Protein AF-A0A9E5UNZ0-F1 (afdb_monomer_lite)

pLDDT: mean 83.34, std 11.0, range [47.06, 94.44]

Secondary structure (DSSP, 8-state):
---EEEEEEEEEEEPTTS-EEEEEEEEEEE-SSHHHHHHHHHHHHHHHSTT--EEEEEEEE---------TT-S----------B--TTS---B-

Foldseek 3Di:
DWWKKWWWKWDWDQPPVRDTDIDTDIDIDTADDPVRRVVVCLVVVCVVDVPSDMDGPDIGTDPDPDFDDDPVDPDGDDDDDDDWDQDPPDRDTDD

Radius of gyration: 19.46 Å; chains: 1; bounding box: 45×31×56 Å

Sequence (95 aa):
MTTWFVCKVKYLRIDEQGNAKQVVEPYLVDAVSFSDAEARIYKEMAQIIPGGEFTVADISRSPYEDIFYFDDTNRLYKCKITYSDLDPRTDKEKR

Structure (mmCIF, N/CA/C/O backbone):
data_AF-A0A9E5UNZ0-F1
#
_entry.id   AF-A0A9E5UNZ0-F1
#
loop_
_atom_site.group_PDB
_atom_site.id
_atom_site.type_symbol
_atom_site.label_atom_id
_atom_site.label_alt_id
_atom_site.label_comp_id
_atom_site.label_asym_id
_atom_site.label_entity_id
_atom_site.label_seq_id
_atom_site.pdbx_PDB_ins_code
_atom_site.Cartn_x
_atom_site.Cartn_y
_atom_site.Cartn_z
_atom_site.occupancy
_atom_site.B_iso_or_equiv
_atom_site.auth_seq_id
_atom_site.auth_comp_id
_atom_site.auth_asym_id
_atom_site.auth_atom_id
_atom_site.pdbx_PDB_model_num
ATOM 1 N N . MET A 1 1 ? 14.838 6.591 -9.534 1.00 63.12 1 MET A N 1
ATOM 2 C CA . MET A 1 1 ? 14.464 5.170 -9.654 1.00 63.12 1 MET A CA 1
ATOM 3 C C . MET A 1 1 ? 13.407 4.927 -8.600 1.00 63.12 1 MET A C 1
ATOM 5 O O . MET A 1 1 ? 13.732 4.893 -7.421 1.00 63.12 1 MET A O 1
ATOM 9 N N . THR A 1 2 ? 12.150 4.931 -9.020 1.00 76.31 2 THR A N 1
ATOM 10 C CA . THR A 1 2 ? 10.991 4.776 -8.137 1.00 76.31 2 THR A CA 1
ATOM 11 C C . THR A 1 2 ? 10.860 3.294 -7.819 1.00 76.31 2 THR A C 1
ATOM 13 O O . THR A 1 2 ? 10.908 2.475 -8.734 1.00 76.31 2 THR A O 1
ATOM 16 N N . THR A 1 3 ? 10.788 2.925 -6.542 1.00 88.06 3 THR A N 1
ATOM 17 C CA . THR A 1 3 ? 10.611 1.520 -6.157 1.00 88.06 3 THR A CA 1
ATOM 18 C C . THR A 1 3 ? 9.248 1.375 -5.519 1.00 88.06 3 THR A C 1
ATOM 20 O O . THR A 1 3 ? 8.971 1.943 -4.467 1.00 88.06 3 THR A O 1
ATOM 23 N N . TRP A 1 4 ? 8.405 0.572 -6.150 1.00 91.19 4 TRP A N 1
ATOM 24 C CA . TRP A 1 4 ? 7.046 0.369 -5.690 1.00 91.19 4 TRP A CA 1
ATOM 25 C C . TRP A 1 4 ? 6.965 -0.807 -4.719 1.00 91.19 4 TRP A C 1
ATOM 27 O O . TRP A 1 4 ? 7.470 -1.900 -4.987 1.00 91.19 4 TRP A O 1
ATOM 37 N N . PHE A 1 5 ? 6.283 -0.601 -3.601 1.00 93.56 5 PHE A N 1
ATOM 38 C CA . PHE A 1 5 ? 5.987 -1.615 -2.598 1.00 93.56 5 PHE A CA 1
ATOM 39 C C . PHE A 1 5 ? 4.477 -1.792 -2.482 1.00 93.56 5 PHE A C 1
ATOM 41 O O . PHE A 1 5 ? 3.726 -0.822 -2.445 1.00 93.56 5 PHE A O 1
ATOM 48 N N . VAL A 1 6 ? 4.027 -3.042 -2.432 1.00 93.50 6 VAL A N 1
ATOM 49 C CA . VAL A 1 6 ? 2.645 -3.388 -2.107 1.00 93.50 6 VAL A CA 1
ATOM 50 C C . VAL A 1 6 ? 2.571 -3.631 -0.604 1.00 93.50 6 VAL A C 1
ATOM 52 O O . VAL A 1 6 ? 3.114 -4.620 -0.109 1.00 93.50 6 VAL A O 1
ATOM 55 N N . CYS A 1 7 ? 1.886 -2.742 0.107 1.00 94.44 7 CYS A N 1
ATOM 56 C CA . CYS A 1 7 ? 1.613 -2.838 1.535 1.00 94.44 7 CYS A CA 1
ATOM 57 C C . CYS A 1 7 ? 0.168 -3.307 1.734 1.00 94.44 7 CYS A C 1
ATOM 59 O O . CYS A 1 7 ? -0.770 -2.614 1.344 1.00 94.44 7 CYS A O 1
ATOM 61 N N . LYS A 1 8 ? -0.044 -4.478 2.337 1.00 94.25 8 LYS A N 1
ATOM 62 C CA . LYS A 1 8 ? -1.389 -4.939 2.706 1.00 94.25 8 LYS A CA 1
ATOM 63 C C . LYS A 1 8 ? -1.728 -4.404 4.081 1.00 94.25 8 LYS A C 1
ATOM 65 O O . LYS A 1 8 ? -1.074 -4.764 5.058 1.00 94.25 8 LYS A O 1
ATOM 70 N N . VAL A 1 9 ? -2.762 -3.583 4.164 1.00 93.38 9 VAL A N 1
ATOM 71 C CA . VAL A 1 9 ? -3.208 -2.993 5.423 1.00 93.38 9 VAL A CA 1
ATOM 72 C C . VAL A 1 9 ? -4.533 -3.614 5.818 1.00 93.38 9 VAL A C 1
ATOM 74 O O . VAL A 1 9 ? -5.462 -3.727 5.019 1.00 93.38 9 VAL A O 1
ATOM 77 N N . LYS A 1 10 ? -4.598 -4.046 7.069 1.00 92.19 10 LYS A N 1
ATOM 78 C CA . LYS A 1 10 ? -5.764 -4.646 7.687 1.00 92.19 10 LYS A CA 1
ATOM 79 C C . LYS A 1 10 ? -6.372 -3.639 8.647 1.00 92.19 10 LYS A C 1
ATOM 81 O O . LYS A 1 10 ? -5.697 -3.187 9.568 1.00 92.19 10 LYS A O 1
ATOM 86 N N . TYR A 1 11 ? -7.635 -3.308 8.441 1.00 90.44 11 TYR A N 1
ATOM 87 C CA . TYR A 1 11 ? -8.339 -2.357 9.287 1.00 90.44 11 TYR A CA 1
ATOM 88 C C . TYR A 1 11 ? -9.839 -2.633 9.300 1.00 90.44 11 TYR A C 1
ATOM 90 O O . TYR A 1 11 ? -10.349 -3.479 8.559 1.00 90.44 11 TYR A O 1
ATOM 98 N N . LEU A 1 12 ? -10.541 -1.951 10.195 1.00 87.62 12 LEU A N 1
ATOM 99 C CA . LEU A 1 12 ? -11.974 -2.093 10.371 1.00 87.62 12 LEU A CA 1
ATOM 100 C C . LEU A 1 12 ? -12.675 -0.951 9.631 1.00 87.62 12 LEU A C 1
ATOM 102 O O . LEU A 1 12 ? -12.546 0.216 9.989 1.00 87.62 12 LEU A O 1
ATOM 106 N N . ARG A 1 13 ? -13.380 -1.296 8.554 1.00 84.44 13 ARG A N 1
ATOM 107 C CA . ARG A 1 13 ? -14.145 -0.363 7.730 1.00 84.44 13 ARG A CA 1
ATOM 108 C C . ARG A 1 13 ? -15.605 -0.411 8.155 1.00 84.44 13 ARG A C 1
ATOM 110 O O . ARG A 1 13 ? -16.176 -1.490 8.309 1.00 84.44 13 ARG A O 1
ATOM 117 N N . ILE A 1 14 ? -16.196 0.760 8.355 1.00 81.38 14 ILE A N 1
ATOM 118 C CA . ILE A 1 14 ? -17.623 0.896 8.641 1.00 81.38 14 ILE A CA 1
ATOM 119 C C . ILE A 1 14 ? -18.337 1.047 7.295 1.00 81.38 14 ILE A C 1
ATOM 121 O O . ILE A 1 14 ? -18.056 1.982 6.546 1.00 81.38 14 ILE A O 1
ATOM 125 N N . ASP A 1 15 ? -19.212 0.100 6.966 1.00 76.69 15 ASP A N 1
ATOM 126 C CA . ASP A 1 15 ? -20.063 0.187 5.774 1.00 76.69 15 ASP A CA 1
ATOM 127 C C . ASP A 1 15 ? -21.130 1.286 5.945 1.00 76.69 15 ASP A C 1
ATOM 129 O O . ASP A 1 15 ? -21.455 1.683 7.063 1.00 76.69 15 ASP A O 1
ATOM 133 N N . GLU A 1 16 ? -21.766 1.718 4.851 1.00 74.31 16 GLU A N 1
ATOM 134 C CA . GLU A 1 16 ? -22.852 2.725 4.853 1.00 74.31 16 GLU A CA 1
ATOM 135 C C . GLU A 1 16 ? -24.051 2.350 5.751 1.00 74.31 16 GLU A C 1
ATOM 137 O O . GLU A 1 16 ? -24.861 3.198 6.112 1.00 74.31 16 GLU A O 1
ATOM 142 N N . GLN A 1 1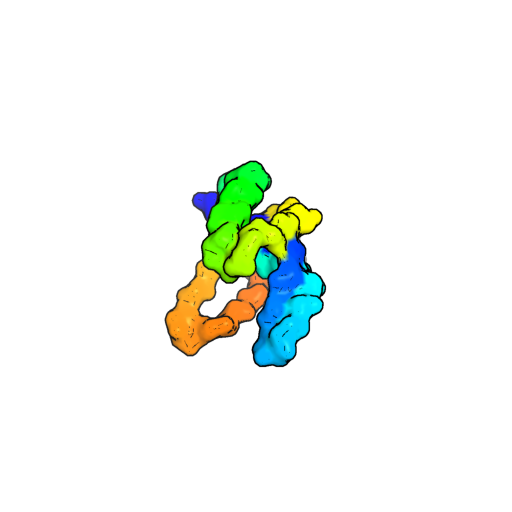7 ? -24.153 1.078 6.150 1.00 78.19 17 GLN A N 1
ATOM 143 C CA . GLN A 1 17 ? -25.170 0.555 7.070 1.00 78.19 17 GLN A CA 1
ATOM 144 C C . GLN A 1 17 ? -24.720 0.539 8.546 1.00 78.19 17 GLN A C 1
ATOM 146 O O . GLN A 1 17 ? -25.410 -0.033 9.386 1.00 78.19 17 GLN A O 1
ATOM 151 N N . GLY A 1 18 ? -23.554 1.104 8.874 1.00 75.62 18 GLY A N 1
ATOM 152 C CA . GLY A 1 18 ? -23.013 1.155 10.239 1.00 75.62 18 GLY A CA 1
ATOM 153 C C . GLY A 1 18 ? -22.373 -0.149 10.729 1.00 75.62 18 GLY A C 1
ATOM 154 O O . GLY A 1 18 ? -21.984 -0.244 11.891 1.00 75.62 18 GLY A O 1
ATOM 155 N N . ASN A 1 19 ? -22.241 -1.159 9.863 1.00 82.12 19 ASN A N 1
ATOM 156 C CA . ASN A 1 19 ? -21.610 -2.428 10.215 1.00 82.12 19 ASN A CA 1
ATOM 157 C C . ASN A 1 19 ? -20.087 -2.335 10.090 1.00 82.12 19 ASN A C 1
ATOM 159 O O . ASN A 1 19 ? -19.558 -2.016 9.026 1.00 82.12 19 ASN A O 1
ATOM 163 N N . ALA A 1 20 ? -19.393 -2.674 11.173 1.00 81.88 20 ALA A N 1
ATOM 164 C CA . ALA A 1 20 ? -17.948 -2.818 11.221 1.00 81.88 20 ALA A CA 1
ATOM 165 C C . ALA A 1 20 ? -17.504 -4.129 10.557 1.00 81.88 20 ALA A C 1
ATOM 167 O O . ALA A 1 20 ? -17.815 -5.217 11.048 1.00 81.88 20 ALA A O 1
ATOM 168 N N . LYS A 1 21 ? -16.743 -4.045 9.464 1.00 87.19 21 LYS A N 1
ATOM 169 C CA . LYS A 1 21 ? -16.128 -5.204 8.809 1.00 87.19 21 LYS A CA 1
ATOM 170 C C . LYS A 1 21 ? -14.621 -5.062 8.755 1.00 87.19 21 LYS A C 1
ATOM 172 O O . LYS A 1 21 ? -14.079 -4.024 8.393 1.00 87.19 21 LYS A O 1
ATOM 177 N N . GLN A 1 22 ? -13.940 -6.150 9.079 1.00 87.06 22 GLN A N 1
ATOM 178 C CA . GLN A 1 22 ? -12.496 -6.225 8.952 1.00 87.06 22 GLN A CA 1
ATOM 179 C C . GLN A 1 22 ? -12.132 -6.474 7.486 1.00 87.06 22 GLN A C 1
ATOM 181 O O . GLN A 1 22 ? -12.455 -7.528 6.935 1.00 87.06 22 GLN A O 1
ATOM 186 N N . VAL A 1 23 ? -11.450 -5.516 6.869 1.00 89.94 23 VAL A N 1
ATOM 187 C CA . VAL A 1 23 ? -11.001 -5.578 5.477 1.00 89.94 23 VAL A CA 1
ATOM 188 C C . VAL A 1 23 ? -9.480 -5.636 5.417 1.00 89.94 23 VAL A C 1
ATOM 190 O O . VAL A 1 23 ? -8.785 -5.175 6.324 1.00 89.94 23 VAL A O 1
ATOM 193 N N . VAL A 1 24 ? -8.961 -6.256 4.359 1.00 92.00 24 VAL A N 1
ATOM 194 C CA . VAL A 1 24 ? -7.532 -6.250 4.036 1.00 92.00 24 VAL A CA 1
ATOM 195 C C . VAL A 1 24 ? -7.398 -5.659 2.648 1.00 92.00 24 VAL A C 1
ATOM 197 O O . VAL A 1 24 ? -7.816 -6.282 1.673 1.00 92.00 24 VAL A O 1
ATOM 200 N N . GLU A 1 25 ? -6.824 -4.467 2.564 1.00 90.75 25 GLU A N 1
ATOM 201 C CA . GLU A 1 25 ? -6.682 -3.738 1.310 1.00 90.75 25 GLU A CA 1
ATOM 202 C C . GLU A 1 25 ? -5.198 -3.585 0.944 1.00 90.75 25 GLU A C 1
ATOM 204 O O . GLU A 1 25 ? -4.375 -3.237 1.797 1.00 90.75 25 GLU A O 1
ATOM 209 N N . PRO A 1 26 ? -4.818 -3.907 -0.305 1.00 92.62 26 PRO A N 1
ATOM 210 C CA . PRO A 1 26 ? -3.473 -3.670 -0.798 1.00 92.62 26 PRO A CA 1
ATOM 211 C C . PRO A 1 26 ? -3.321 -2.216 -1.256 1.00 92.62 26 PRO A C 1
ATOM 213 O O . PRO A 1 26 ? -4.079 -1.739 -2.097 1.00 92.62 26 PRO A O 1
ATOM 216 N N . TYR A 1 27 ? -2.283 -1.551 -0.766 1.00 91.00 27 TYR A N 1
ATOM 217 C CA . TYR A 1 27 ? -1.894 -0.204 -1.166 1.00 91.00 27 TYR A CA 1
ATOM 218 C C . TYR A 1 27 ? -0.539 -0.236 -1.848 1.00 91.00 27 TYR A C 1
ATOM 220 O O . TYR A 1 27 ? 0.350 -0.994 -1.456 1.00 91.00 27 TYR A O 1
ATOM 228 N N . LEU A 1 28 ? -0.384 0.587 -2.877 1.00 91.00 28 LEU A N 1
ATOM 229 C CA . LEU A 1 28 ? 0.868 0.725 -3.598 1.00 91.00 28 LEU A CA 1
ATOM 230 C C . LEU A 1 28 ? 1.568 2.000 -3.136 1.00 91.00 28 LEU A C 1
ATOM 232 O O . LEU A 1 28 ? 1.005 3.086 -3.231 1.00 91.00 28 LEU A O 1
ATOM 236 N N . VAL A 1 29 ? 2.782 1.852 -2.622 1.00 91.62 29 VAL A N 1
ATOM 237 C CA . VAL A 1 29 ? 3.557 2.933 -2.013 1.00 91.62 29 VAL A CA 1
ATOM 238 C C . VAL A 1 29 ? 4.894 3.030 -2.728 1.00 91.62 29 VAL A C 1
ATOM 240 O O . VAL A 1 29 ? 5.609 2.035 -2.851 1.00 91.62 29 VAL A O 1
ATOM 243 N N . ASP A 1 30 ? 5.236 4.224 -3.206 1.00 91.75 30 ASP A N 1
ATOM 244 C CA . ASP A 1 30 ? 6.612 4.524 -3.596 1.00 91.75 30 ASP A CA 1
ATOM 245 C C . ASP A 1 30 ? 7.444 4.714 -2.328 1.00 91.75 30 ASP A C 1
ATOM 247 O O . ASP A 1 30 ? 7.055 5.480 -1.442 1.00 91.75 30 ASP A O 1
ATOM 251 N N . ALA A 1 31 ? 8.566 4.011 -2.225 1.00 90.75 31 ALA A N 1
ATOM 252 C CA . ALA A 1 31 ? 9.481 4.105 -1.099 1.00 90.75 31 ALA A CA 1
ATOM 253 C C . ALA A 1 31 ? 10.888 3.653 -1.496 1.00 90.75 31 ALA A C 1
ATOM 255 O O . ALA A 1 31 ? 11.086 2.941 -2.478 1.00 90.75 31 ALA A O 1
ATOM 256 N N . VAL A 1 32 ? 11.890 4.018 -0.697 1.00 90.50 32 VAL A N 1
ATOM 257 C CA . VAL A 1 32 ? 13.281 3.589 -0.946 1.00 90.50 32 VAL A CA 1
ATOM 258 C C . VAL A 1 32 ? 13.635 2.255 -0.279 1.00 90.50 32 VAL A C 1
ATOM 260 O O . VAL A 1 32 ? 14.543 1.554 -0.727 1.00 90.50 32 VAL A O 1
ATOM 263 N N . SER A 1 33 ? 12.930 1.881 0.789 1.00 91.44 33 SER A N 1
ATOM 264 C CA . SER A 1 33 ? 13.193 0.680 1.590 1.00 91.44 33 SER A CA 1
ATOM 265 C C . SER A 1 33 ? 11.914 0.166 2.255 1.00 91.44 33 SER A C 1
ATOM 267 O O . SER A 1 33 ? 10.907 0.867 2.286 1.00 91.44 33 SER A O 1
ATOM 269 N N . PHE A 1 34 ? 11.957 -1.044 2.824 1.00 91.31 34 PHE A N 1
ATOM 270 C CA . PHE A 1 34 ? 10.822 -1.606 3.567 1.00 91.31 34 PHE A CA 1
ATOM 271 C C . PHE A 1 34 ? 10.414 -0.734 4.763 1.00 91.31 34 PHE A C 1
ATOM 273 O O . PHE A 1 34 ? 9.228 -0.513 4.973 1.00 91.31 34 PHE A O 1
ATOM 280 N N . SER A 1 35 ? 11.385 -0.191 5.503 1.00 93.44 35 SER A N 1
ATOM 281 C CA . SER A 1 35 ? 11.117 0.702 6.636 1.00 93.44 35 SER A CA 1
ATOM 282 C C . SER A 1 35 ? 10.525 2.044 6.194 1.00 93.44 35 SER A C 1
ATOM 284 O O . SER A 1 35 ? 9.637 2.570 6.855 1.00 93.44 35 SER A O 1
ATOM 286 N N . ASP A 1 36 ? 10.983 2.592 5.062 1.00 93.00 36 ASP A N 1
ATOM 287 C CA . ASP A 1 36 ? 10.400 3.814 4.488 1.00 93.00 36 ASP A CA 1
ATOM 288 C C . ASP A 1 36 ? 8.968 3.558 3.987 1.00 93.00 36 ASP A C 1
ATOM 290 O O . ASP A 1 36 ? 8.072 4.361 4.237 1.00 93.00 36 ASP A O 1
ATOM 294 N N . ALA A 1 37 ? 8.725 2.401 3.358 1.00 92.94 37 ALA A N 1
ATOM 295 C CA . ALA A 1 37 ? 7.395 1.984 2.919 1.00 92.94 37 ALA A CA 1
ATOM 296 C C . ALA A 1 37 ? 6.429 1.831 4.102 1.00 92.94 37 ALA A C 1
ATOM 298 O O . ALA A 1 37 ? 5.294 2.301 4.024 1.00 92.94 37 ALA A O 1
ATOM 299 N N . GLU A 1 38 ? 6.888 1.219 5.198 1.00 92.12 38 GLU A N 1
ATOM 300 C CA . GLU A 1 38 ? 6.125 1.075 6.438 1.00 92.12 38 GLU A CA 1
ATOM 301 C C . GLU A 1 38 ? 5.790 2.440 7.055 1.00 92.12 38 GLU A C 1
ATOM 303 O O . GLU A 1 38 ? 4.630 2.718 7.351 1.00 92.12 38 GLU A O 1
ATOM 308 N N . ALA A 1 39 ? 6.77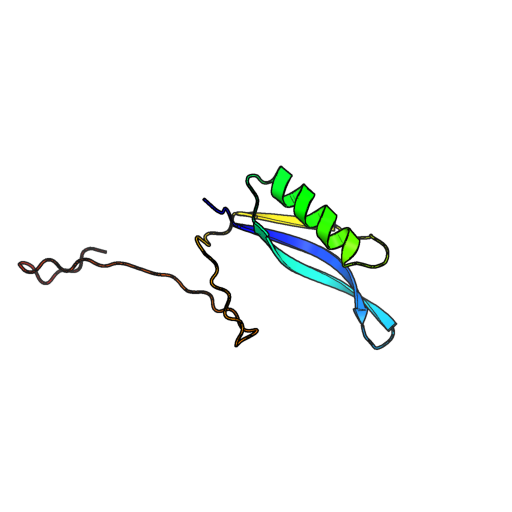3 3.331 7.191 1.00 93.06 39 ALA A N 1
ATOM 309 C CA . ALA A 1 39 ? 6.550 4.657 7.760 1.00 93.06 39 ALA A CA 1
ATOM 310 C C . ALA A 1 39 ? 5.562 5.491 6.924 1.00 93.06 39 ALA A C 1
ATOM 312 O O . ALA A 1 39 ? 4.680 6.152 7.479 1.00 93.06 39 ALA A O 1
ATOM 313 N N . ARG A 1 40 ? 5.676 5.439 5.589 1.00 92.94 40 ARG A N 1
ATOM 314 C CA . ARG A 1 40 ? 4.761 6.135 4.672 1.00 92.94 40 ARG A CA 1
ATOM 315 C C . ARG A 1 40 ? 3.348 5.581 4.757 1.00 92.94 40 ARG A C 1
ATOM 317 O O . ARG A 1 40 ? 2.423 6.363 4.959 1.00 92.94 40 ARG A O 1
ATOM 324 N N . ILE A 1 41 ? 3.172 4.259 4.653 1.00 93.25 41 ILE A N 1
ATOM 325 C CA . ILE A 1 41 ? 1.828 3.674 4.727 1.00 93.25 41 ILE A CA 1
ATOM 326 C C . ILE A 1 41 ? 1.191 3.957 6.086 1.00 93.25 41 ILE A C 1
ATOM 328 O O . ILE A 1 41 ? 0.014 4.286 6.144 1.00 93.25 41 ILE A O 1
ATOM 332 N N . TYR A 1 42 ? 1.964 3.920 7.173 1.00 90.88 42 TYR A N 1
ATOM 333 C CA . TYR A 1 42 ? 1.440 4.212 8.502 1.00 90.88 42 TYR A CA 1
ATOM 334 C C . TYR A 1 42 ? 0.939 5.657 8.614 1.00 90.88 42 TYR A C 1
ATOM 336 O O . TYR A 1 42 ? -0.141 5.907 9.148 1.00 90.88 42 TYR A O 1
ATOM 344 N N . LYS A 1 43 ? 1.695 6.615 8.070 1.00 90.94 43 LYS A N 1
ATOM 345 C CA . LYS A 1 43 ? 1.317 8.031 8.067 1.00 90.94 43 LYS A CA 1
ATOM 346 C C . LYS A 1 43 ? 0.045 8.288 7.256 1.00 90.94 43 LYS A C 1
ATOM 348 O O . LYS A 1 43 ? -0.847 8.973 7.749 1.00 90.94 43 LYS A O 1
ATOM 353 N N . GLU A 1 44 ? -0.045 7.733 6.051 1.00 90.56 44 GLU A N 1
ATOM 354 C CA . GLU A 1 44 ? -1.203 7.929 5.171 1.00 90.56 44 GLU A CA 1
ATOM 355 C C . GLU A 1 44 ? -2.453 7.235 5.730 1.00 90.56 44 GLU A C 1
ATOM 357 O O . GLU A 1 44 ? -3.522 7.837 5.822 1.00 90.56 44 GLU A O 1
ATOM 362 N N . MET A 1 45 ? -2.324 5.989 6.195 1.00 89.88 45 MET A N 1
ATOM 363 C CA . MET A 1 45 ? -3.456 5.233 6.740 1.00 89.88 45 MET A CA 1
ATOM 364 C C . MET A 1 45 ? -4.002 5.843 8.031 1.00 89.88 45 MET A C 1
ATOM 366 O O . MET A 1 45 ? -5.212 5.810 8.248 1.00 89.88 45 MET A O 1
ATOM 370 N N . ALA A 1 46 ? -3.151 6.473 8.847 1.00 87.25 46 ALA A N 1
ATOM 371 C CA . ALA A 1 46 ? -3.594 7.232 10.014 1.00 87.25 46 ALA A CA 1
ATOM 372 C C . ALA A 1 46 ? -4.471 8.445 9.648 1.00 87.25 46 ALA A C 1
ATOM 374 O O . ALA A 1 46 ? -5.298 8.858 10.458 1.00 87.25 46 ALA A O 1
ATOM 375 N N . GLN A 1 47 ? -4.313 9.015 8.448 1.00 86.00 47 GLN A N 1
ATOM 376 C CA . GLN A 1 47 ? -5.170 10.098 7.952 1.00 86.00 47 GLN A CA 1
ATOM 377 C C . GLN A 1 47 ? -6.456 9.577 7.303 1.00 86.00 47 GLN A C 1
ATOM 379 O O . GLN A 1 47 ? -7.496 10.225 7.400 1.00 86.00 47 GLN A O 1
ATOM 384 N N . ILE A 1 48 ? -6.390 8.416 6.646 1.00 84.75 48 ILE A N 1
ATOM 385 C CA . ILE A 1 48 ? -7.523 7.822 5.924 1.00 84.75 48 ILE A CA 1
ATOM 386 C C . ILE A 1 48 ? -8.516 7.156 6.883 1.00 84.75 48 ILE A C 1
ATOM 388 O O . ILE A 1 48 ? -9.722 7.222 6.647 1.00 84.75 48 ILE A O 1
ATOM 392 N N . ILE A 1 49 ? -8.034 6.500 7.943 1.00 82.81 49 ILE A N 1
ATOM 393 C CA . ILE A 1 49 ? -8.867 5.698 8.846 1.00 82.81 49 ILE A CA 1
ATOM 394 C C . ILE A 1 49 ? -9.227 6.518 10.093 1.00 82.81 49 ILE A C 1
ATOM 396 O O . ILE A 1 49 ? -8.389 6.685 10.987 1.00 82.81 49 ILE A O 1
ATOM 400 N N . PRO A 1 50 ? -10.481 6.990 10.218 1.00 70.06 50 PRO A N 1
ATOM 401 C CA . PRO A 1 50 ? -10.927 7.685 11.415 1.00 70.06 50 PRO A CA 1
ATOM 402 C C . PRO A 1 50 ? -10.965 6.703 12.593 1.00 70.06 50 PRO A C 1
ATOM 404 O O . PRO A 1 50 ? -11.738 5.749 12.595 1.00 70.06 50 PRO A O 1
ATOM 407 N N . GLY A 1 51 ? -10.098 6.926 13.583 1.00 73.62 51 GLY A N 1
ATOM 408 C CA . GLY A 1 51 ? -9.919 6.051 14.749 1.00 73.62 51 GLY A CA 1
ATOM 409 C C . GLY A 1 51 ? -8.535 5.402 14.843 1.00 73.62 51 GLY A C 1
ATOM 410 O O . GLY A 1 51 ? -8.173 4.928 15.913 1.00 73.62 51 GLY A O 1
ATOM 411 N N . GLY A 1 52 ? -7.733 5.432 13.771 1.00 69.12 52 GLY A N 1
ATOM 412 C CA . GLY A 1 52 ? -6.304 5.087 13.803 1.00 69.12 52 GLY A CA 1
ATOM 413 C C . GLY A 1 52 ? -5.956 3.617 14.072 1.00 69.12 52 GLY A C 1
ATOM 414 O O . GLY A 1 52 ? -4.775 3.277 14.089 1.00 69.12 52 GLY A O 1
ATOM 415 N N . GLU A 1 53 ? -6.939 2.734 14.254 1.00 83.44 53 GLU A N 1
ATOM 416 C CA . GLU A 1 53 ? -6.703 1.306 14.471 1.00 83.44 53 GLU A CA 1
ATOM 417 C C . GLU A 1 53 ? -6.560 0.562 13.137 1.00 83.44 53 GLU A C 1
ATOM 419 O O . GLU A 1 53 ? -7.534 0.185 12.480 1.00 83.44 53 GLU A O 1
ATOM 424 N N . PHE A 1 54 ? -5.313 0.332 12.733 1.00 89.94 54 PHE A N 1
ATOM 425 C CA . PHE A 1 54 ? -4.968 -0.516 11.598 1.00 89.94 54 PHE A CA 1
ATOM 426 C C . PHE A 1 54 ? -3.682 -1.293 11.872 1.00 89.94 54 PHE A C 1
ATOM 428 O O . PHE A 1 54 ? -2.914 -0.998 12.786 1.00 89.94 54 PHE A O 1
ATOM 435 N N . THR A 1 55 ? -3.436 -2.322 11.072 1.00 91.19 55 THR A N 1
ATOM 436 C CA . THR A 1 55 ? -2.208 -3.113 11.135 1.00 91.19 55 THR A CA 1
ATOM 437 C C . THR A 1 55 ? -1.698 -3.366 9.729 1.00 91.19 55 THR A C 1
ATOM 439 O O . THR A 1 55 ? -2.458 -3.758 8.843 1.00 91.19 55 THR A O 1
ATOM 442 N N . VAL A 1 56 ? -0.400 -3.171 9.513 1.00 92.25 56 VAL A N 1
ATOM 443 C CA . VAL A 1 56 ? 0.253 -3.569 8.264 1.00 92.25 56 VAL A CA 1
ATOM 444 C C . VAL A 1 56 ? 0.495 -5.077 8.329 1.00 92.25 56 VAL A C 1
ATOM 446 O O . VAL A 1 56 ? 1.222 -5.560 9.189 1.00 92.25 56 VAL A O 1
ATOM 449 N N . ALA A 1 57 ? -0.181 -5.835 7.469 1.00 92.62 57 ALA A N 1
ATOM 450 C CA . ALA A 1 57 ? -0.146 -7.295 7.473 1.00 92.62 57 ALA A CA 1
ATOM 451 C C . ALA A 1 57 ? 1.013 -7.864 6.645 1.00 92.62 57 ALA A C 1
ATOM 453 O O . ALA A 1 57 ? 1.504 -8.946 6.951 1.00 92.62 57 ALA A O 1
ATOM 454 N N . ASP A 1 58 ? 1.408 -7.170 5.576 1.00 93.75 58 ASP A N 1
ATOM 455 C CA . ASP A 1 58 ? 2.457 -7.617 4.660 1.00 93.75 58 ASP A CA 1
ATOM 456 C C . ASP A 1 58 ? 3.041 -6.425 3.896 1.00 93.75 58 ASP A C 1
ATOM 458 O O . ASP A 1 58 ? 2.300 -5.514 3.516 1.00 93.75 58 ASP A O 1
ATOM 462 N N . ILE A 1 59 ? 4.348 -6.454 3.633 1.00 93.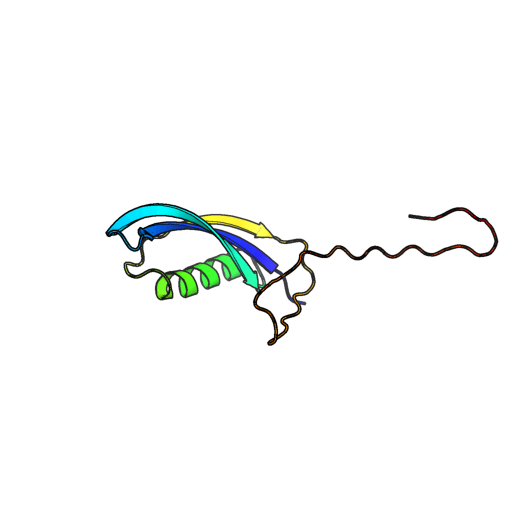69 59 ILE A N 1
ATOM 463 C CA . ILE A 1 59 ? 5.032 -5.487 2.769 1.00 93.69 59 ILE A CA 1
ATOM 464 C C . ILE A 1 59 ? 5.877 -6.272 1.773 1.00 93.69 59 ILE A C 1
ATOM 466 O O . ILE A 1 59 ? 6.842 -6.940 2.141 1.00 93.69 59 ILE A O 1
ATOM 470 N N . SER A 1 60 ? 5.533 -6.160 0.495 1.00 93.69 60 SER A N 1
ATOM 471 C CA . SER A 1 60 ? 6.188 -6.883 -0.593 1.00 93.69 60 SER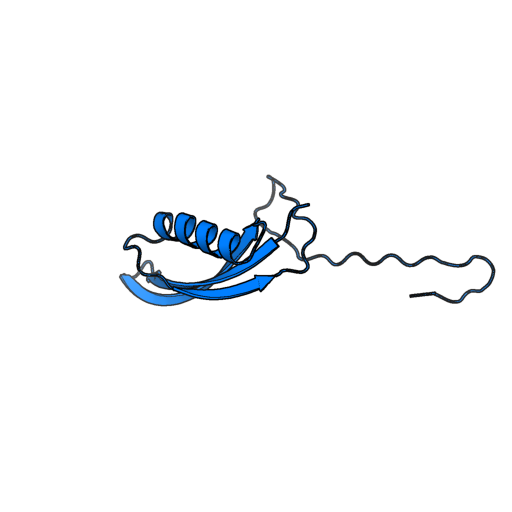 A CA 1
ATOM 472 C C . SER A 1 60 ? 6.707 -5.910 -1.648 1.00 93.69 60 SER A C 1
ATOM 474 O O . SER A 1 60 ? 6.000 -4.988 -2.052 1.00 93.69 60 SER A O 1
ATOM 476 N N . ARG A 1 61 ? 7.934 -6.112 -2.144 1.00 91.69 61 ARG A N 1
ATOM 477 C CA . ARG A 1 61 ? 8.459 -5.315 -3.266 1.00 91.69 61 ARG A CA 1
ATOM 478 C C . ARG A 1 61 ? 7.716 -5.688 -4.550 1.00 91.69 61 ARG A C 1
ATOM 480 O O . ARG A 1 61 ? 7.613 -6.866 -4.890 1.00 91.69 61 ARG A O 1
ATOM 487 N N . SER A 1 62 ? 7.204 -4.689 -5.257 1.00 89.69 62 SER A N 1
ATOM 488 C CA . SER A 1 62 ? 6.482 -4.886 -6.508 1.00 89.69 62 SER A CA 1
ATOM 489 C C . SER A 1 62 ? 7.437 -4.914 -7.705 1.00 89.69 62 SER A C 1
ATOM 491 O O . SER A 1 62 ? 8.401 -4.151 -7.715 1.00 89.69 62 SER A O 1
ATOM 493 N N . PRO A 1 63 ? 7.165 -5.721 -8.748 1.00 86.06 63 PRO A N 1
ATOM 494 C CA . PRO A 1 63 ? 7.904 -5.681 -10.011 1.00 86.06 63 PRO A CA 1
ATOM 495 C C . PRO A 1 63 ? 7.414 -4.558 -10.946 1.00 86.06 63 PRO A C 1
ATOM 497 O O . PRO A 1 63 ? 7.556 -4.670 -12.159 1.00 86.06 63 PRO A O 1
ATOM 500 N N . TYR A 1 64 ? 6.730 -3.537 -10.420 1.00 86.69 64 TYR A N 1
ATOM 501 C CA . TYR A 1 64 ? 6.317 -2.391 -11.227 1.00 86.69 64 TYR A CA 1
ATOM 502 C C . TYR A 1 64 ? 7.498 -1.437 -11.357 1.00 86.69 64 TYR A C 1
ATOM 504 O O . TYR A 1 64 ? 8.081 -1.055 -10.345 1.00 86.69 64 TYR A O 1
ATOM 512 N N . GLU A 1 65 ? 7.829 -1.060 -12.589 1.00 82.31 65 GLU A N 1
ATOM 513 C CA . GLU A 1 65 ? 8.850 -0.046 -12.866 1.00 82.31 65 GLU A CA 1
ATOM 514 C C . GLU A 1 65 ? 8.244 1.361 -12.875 1.00 82.31 65 GLU A C 1
ATOM 516 O O . GLU A 1 65 ? 8.809 2.281 -12.288 1.00 82.31 65 GLU A O 1
ATOM 521 N N . ASP A 1 66 ? 7.077 1.518 -13.507 1.00 81.69 66 ASP A N 1
ATOM 522 C CA . ASP A 1 66 ? 6.459 2.821 -13.735 1.00 81.69 66 ASP A CA 1
ATOM 523 C C . ASP A 1 66 ? 4.928 2.748 -13.678 1.00 81.69 66 ASP A C 1
ATOM 525 O O . ASP A 1 66 ? 4.327 1.699 -13.941 1.00 81.69 66 ASP A O 1
ATOM 529 N N . ILE A 1 67 ? 4.302 3.869 -13.321 1.00 84.31 67 ILE A N 1
ATOM 530 C CA . ILE A 1 67 ? 2.847 4.020 -13.249 1.00 84.31 67 ILE A CA 1
ATOM 531 C C . ILE A 1 67 ? 2.464 5.285 -13.997 1.00 84.31 67 ILE A C 1
ATOM 533 O O . ILE A 1 67 ? 2.829 6.392 -13.609 1.00 84.31 67 ILE A O 1
ATOM 537 N N . PHE A 1 68 ? 1.664 5.107 -15.040 1.00 82.75 68 PHE A N 1
ATOM 538 C CA . PHE A 1 68 ? 1.163 6.205 -15.851 1.00 82.75 68 PHE A CA 1
ATOM 539 C C . PHE A 1 68 ? -0.256 6.549 -15.415 1.00 82.75 68 PHE A C 1
ATOM 541 O O . PHE A 1 68 ? -1.176 5.741 -15.567 1.00 82.75 68 PHE A O 1
ATOM 548 N N . TYR A 1 69 ? -0.418 7.748 -14.865 1.00 81.00 69 TYR A N 1
ATOM 549 C CA . TYR A 1 69 ? -1.722 8.310 -14.546 1.00 81.00 69 TYR A CA 1
ATOM 550 C C . TYR A 1 69 ? -2.246 9.079 -15.757 1.00 81.00 69 TYR A C 1
ATOM 552 O O . TYR A 1 69 ? -1.515 9.858 -16.367 1.00 81.00 69 TYR A O 1
ATOM 560 N N . PHE A 1 70 ? -3.509 8.846 -16.099 1.00 82.19 70 PHE A N 1
ATOM 561 C CA . PHE A 1 70 ? -4.221 9.584 -17.135 1.00 82.19 70 PHE A CA 1
ATOM 562 C C . PHE A 1 70 ? -5.435 10.242 -16.483 1.00 82.19 70 PHE A C 1
ATOM 564 O O . PHE A 1 70 ? -6.275 9.538 -15.926 1.00 82.19 70 PHE A O 1
ATOM 571 N N . ASP A 1 71 ? -5.530 11.571 -16.555 1.00 83.31 71 ASP A N 1
ATOM 572 C CA . ASP A 1 71 ? -6.599 12.341 -15.897 1.00 83.31 71 ASP A CA 1
ATOM 573 C C . ASP A 1 71 ? -8.008 11.973 -16.401 1.00 83.31 71 ASP A C 1
ATOM 575 O O . ASP A 1 71 ? -8.994 12.115 -15.680 1.00 83.31 71 ASP A O 1
ATOM 579 N N . ASP A 1 72 ? -8.107 11.425 -17.614 1.00 85.25 72 ASP A N 1
ATOM 580 C CA . ASP A 1 72 ? -9.380 11.085 -18.257 1.00 85.25 72 ASP A CA 1
ATOM 581 C C . ASP A 1 72 ? -10.014 9.777 -17.740 1.00 85.25 72 ASP A C 1
ATOM 583 O O . ASP A 1 72 ? -11.151 9.447 -18.091 1.00 85.25 72 ASP A O 1
ATOM 587 N N . THR A 1 73 ? -9.301 8.979 -16.933 1.00 80.62 73 THR A N 1
ATOM 588 C CA . THR A 1 73 ? -9.769 7.653 -16.499 1.00 80.62 73 THR A CA 1
ATOM 589 C C . THR A 1 73 ? -9.264 7.265 -15.112 1.00 80.62 73 THR A C 1
ATOM 591 O O . THR A 1 73 ? -8.070 7.183 -14.860 1.00 80.62 73 THR A O 1
ATOM 594 N N . ASN A 1 74 ? -10.185 6.845 -14.239 1.00 81.25 74 ASN A N 1
ATOM 595 C CA . ASN A 1 74 ? -9.851 6.299 -12.918 1.00 81.25 74 ASN A CA 1
ATOM 596 C C . ASN A 1 74 ? -9.550 4.782 -12.935 1.00 81.25 74 ASN A C 1
ATOM 598 O O . ASN A 1 74 ? -9.651 4.097 -11.917 1.00 81.25 74 ASN A O 1
ATOM 602 N N . ARG A 1 75 ? -9.269 4.210 -14.113 1.00 80.88 75 ARG A N 1
ATOM 603 C CA . ARG A 1 75 ? -8.935 2.790 -14.293 1.00 80.88 75 ARG A CA 1
ATOM 604 C C . ARG A 1 75 ? -7.456 2.629 -14.602 1.00 80.88 75 ARG A C 1
ATOM 606 O O . ARG A 1 75 ? -6.968 3.171 -15.590 1.00 80.88 75 ARG A O 1
ATOM 613 N N . LEU A 1 76 ? -6.788 1.810 -13.797 1.00 80.69 76 LEU A N 1
ATOM 614 C CA . LEU A 1 76 ? -5.406 1.391 -14.004 1.00 80.69 76 LEU A CA 1
ATOM 615 C C . LEU A 1 76 ? -5.380 -0.035 -14.564 1.00 80.69 76 LEU A C 1
ATOM 617 O O . LEU A 1 76 ? -6.145 -0.897 -14.126 1.00 80.69 76 LEU A O 1
ATOM 621 N N . TYR A 1 77 ? -4.476 -0.293 -15.508 1.00 83.69 77 TYR A N 1
ATOM 622 C CA . TYR A 1 77 ? -4.261 -1.616 -16.092 1.00 83.69 77 TYR A CA 1
ATOM 623 C C . TYR A 1 77 ? -2.835 -2.087 -15.821 1.00 83.69 77 TYR A C 1
ATOM 625 O O . TYR A 1 77 ? -1.880 -1.320 -15.921 1.00 83.69 77 TYR A O 1
ATOM 633 N N . LYS A 1 78 ? -2.686 -3.373 -15.496 1.00 85.12 78 LYS A N 1
ATOM 634 C CA . LYS A 1 78 ? -1.376 -4.003 -15.324 1.00 85.12 78 LYS A CA 1
ATOM 635 C C . LYS A 1 78 ? -0.844 -4.464 -16.679 1.00 85.12 78 LYS A C 1
ATOM 637 O O . LYS A 1 78 ? -1.422 -5.361 -17.287 1.00 85.12 78 LYS A O 1
ATOM 642 N N . CYS A 1 79 ? 0.287 -3.907 -17.099 1.00 83.94 79 CYS A N 1
ATOM 643 C CA . CYS A 1 79 ? 0.958 -4.257 -18.350 1.00 83.94 79 CYS A CA 1
ATOM 644 C C . CYS A 1 79 ? 2.324 -4.900 -18.075 1.00 83.94 79 CYS A C 1
ATOM 646 O O . CYS A 1 79 ? 3.017 -4.523 -17.133 1.00 83.94 79 CYS A O 1
ATOM 648 N N . LYS A 1 80 ? 2.719 -5.869 -18.908 1.00 85.62 80 LYS A N 1
ATOM 649 C CA . LYS A 1 80 ? 4.076 -6.432 -18.934 1.00 85.62 80 LYS A CA 1
ATOM 650 C C . LYS A 1 80 ? 4.642 -6.229 -20.334 1.00 85.62 80 LYS A C 1
ATOM 652 O O . LYS A 1 80 ? 4.098 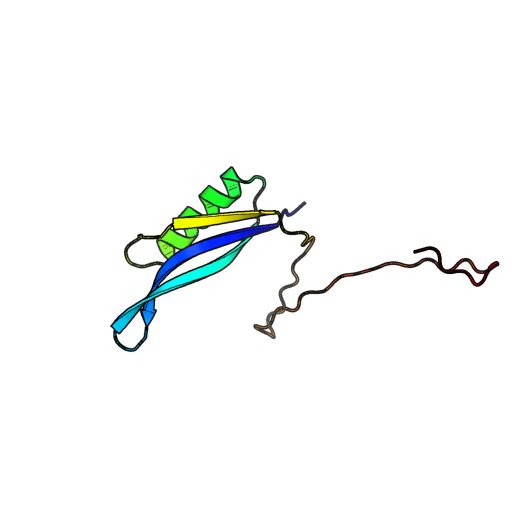-6.772 -21.289 1.00 85.62 80 LYS A O 1
ATOM 657 N N . ILE A 1 81 ? 5.719 -5.459 -20.444 1.00 83.06 81 ILE A N 1
ATOM 658 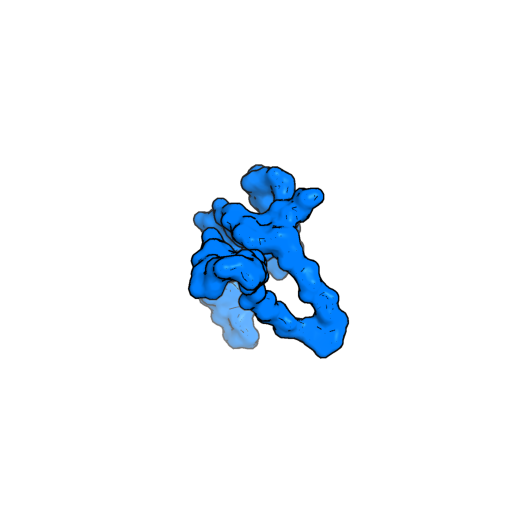C CA . ILE A 1 81 ? 6.419 -5.235 -21.712 1.00 83.06 81 ILE A CA 1
ATOM 659 C C . ILE A 1 81 ? 7.434 -6.366 -21.896 1.00 83.06 81 ILE A C 1
ATOM 661 O O . ILE A 1 81 ? 8.086 -6.792 -20.944 1.00 83.06 81 ILE A O 1
ATOM 665 N N . THR A 1 82 ? 7.529 -6.916 -23.101 1.00 82.44 82 THR A N 1
ATOM 666 C CA . THR A 1 82 ? 8.530 -7.926 -23.469 1.00 82.44 82 THR A CA 1
ATOM 667 C C . THR A 1 82 ? 9.112 -7.515 -24.810 1.00 82.44 82 THR A C 1
ATOM 669 O O . THR A 1 82 ? 8.360 -7.264 -25.747 1.00 82.44 82 THR A O 1
ATOM 672 N N . TYR A 1 83 ? 10.435 -7.397 -24.877 1.00 81.56 83 TYR A N 1
ATOM 673 C CA . TYR A 1 83 ? 11.150 -7.132 -26.119 1.00 81.56 83 TYR A CA 1
ATOM 674 C C . TYR A 1 83 ? 11.616 -8.461 -26.702 1.00 81.56 83 TYR A C 1
ATOM 676 O O . TYR A 1 83 ? 12.023 -9.357 -25.964 1.00 81.56 83 TYR A O 1
ATOM 684 N N . SER A 1 84 ? 11.548 -8.594 -28.019 1.00 81.44 84 SER A N 1
ATOM 685 C CA . SER A 1 84 ? 12.086 -9.747 -28.734 1.00 81.44 84 SER A CA 1
ATOM 686 C C . SER A 1 84 ? 12.780 -9.223 -29.979 1.00 81.44 84 SER A C 1
ATOM 688 O O . SER A 1 84 ? 12.170 -8.496 -30.762 1.00 81.44 84 SER A O 1
ATOM 690 N N . ASP A 1 85 ? 14.066 -9.533 -30.111 1.00 79.69 85 ASP A N 1
ATOM 691 C CA . ASP A 1 85 ? 14.868 -9.158 -31.272 1.00 79.69 85 ASP A CA 1
ATOM 692 C C . ASP A 1 85 ? 14.805 -10.295 -32.297 1.00 79.69 85 ASP A C 1
ATOM 694 O O . ASP A 1 85 ? 14.955 -11.471 -31.947 1.00 79.69 85 ASP A O 1
ATOM 698 N N . LEU A 1 86 ? 14.519 -9.952 -33.553 1.00 62.09 86 LEU A N 1
ATOM 699 C CA . LEU A 1 86 ? 14.382 -10.921 -34.636 1.00 62.09 86 LEU A CA 1
ATOM 700 C C . LEU A 1 86 ? 15.647 -10.874 -35.496 1.00 62.09 86 LEU A C 1
ATOM 702 O O . LEU A 1 86 ? 15.902 -9.885 -36.183 1.00 62.09 86 LEU A O 1
ATOM 706 N N . ASP A 1 87 ? 16.442 -11.944 -35.454 1.00 61.75 87 ASP A N 1
ATOM 707 C CA . ASP A 1 87 ? 17.674 -12.050 -36.237 1.00 61.75 87 ASP A CA 1
ATOM 708 C C . ASP A 1 87 ? 17.328 -12.234 -37.733 1.00 61.75 87 ASP A C 1
ATOM 710 O O . ASP A 1 87 ? 16.705 -13.232 -38.103 1.00 61.75 87 ASP A O 1
ATOM 714 N N . PRO A 1 88 ? 17.715 -11.311 -38.635 1.00 61.66 88 PRO A N 1
ATOM 715 C CA . PRO A 1 88 ? 17.265 -11.327 -40.029 1.00 61.66 88 PRO A CA 1
ATOM 716 C C . PRO A 1 88 ? 17.885 -12.450 -40.882 1.00 61.66 88 PRO A C 1
ATOM 718 O O . PRO A 1 88 ? 17.557 -12.568 -42.062 1.00 61.66 88 PRO A O 1
ATOM 721 N N . ARG A 1 89 ? 18.808 -13.261 -40.339 1.00 63.22 89 ARG A N 1
ATOM 722 C CA . ARG A 1 89 ? 19.480 -14.358 -41.069 1.00 63.22 89 ARG A CA 1
ATOM 723 C C . ARG A 1 89 ? 19.015 -15.750 -40.669 1.00 63.22 89 ARG A C 1
ATOM 725 O O . ARG A 1 89 ? 19.249 -16.704 -41.407 1.00 63.22 89 ARG A O 1
ATOM 732 N N . THR A 1 90 ? 18.382 -15.888 -39.516 1.00 59.53 90 THR A N 1
ATOM 733 C CA . THR A 1 90 ? 17.855 -17.155 -39.027 1.00 59.53 90 THR A CA 1
ATOM 734 C C . THR A 1 90 ? 16.511 -16.848 -38.407 1.00 59.53 90 THR A C 1
ATOM 736 O O . THR A 1 90 ? 16.462 -16.219 -37.361 1.00 59.53 90 THR A O 1
ATOM 739 N N . ASP A 1 91 ? 15.438 -17.301 -39.051 1.00 55.47 91 ASP A N 1
ATOM 740 C CA . ASP A 1 91 ? 14.049 -17.239 -38.578 1.00 55.47 91 ASP A CA 1
ATOM 741 C C . ASP A 1 91 ? 13.883 -18.070 -37.285 1.00 55.47 91 ASP A C 1
ATOM 743 O O . ASP A 1 91 ? 13.323 -19.162 -37.253 1.00 55.47 91 ASP A O 1
ATOM 747 N N . LYS A 1 92 ? 14.544 -17.630 -36.216 1.00 56.16 92 LYS A N 1
ATOM 748 C CA . LYS A 1 92 ? 14.591 -18.253 -34.900 1.00 56.16 92 LYS A CA 1
ATOM 749 C C . LYS A 1 92 ? 14.566 -17.136 -33.875 1.00 56.16 92 LYS A C 1
ATOM 751 O O . LYS A 1 92 ? 15.563 -16.448 -33.669 1.00 56.16 92 LYS A O 1
ATOM 756 N N . GLU A 1 93 ? 13.417 -16.995 -33.227 1.00 52.66 93 GLU A N 1
ATOM 757 C CA . GLU A 1 93 ? 13.235 -16.118 -32.075 1.00 52.66 93 GLU A CA 1
ATOM 758 C C . GLU A 1 93 ? 14.267 -16.447 -30.987 1.00 52.66 93 GLU A C 1
ATOM 760 O O . GLU A 1 93 ? 14.346 -17.583 -30.506 1.00 52.66 93 GLU A O 1
ATOM 765 N N . LYS A 1 94 ? 15.039 -15.442 -30.562 1.00 52.22 94 LYS A N 1
ATOM 766 C CA . LYS A 1 94 ? 15.727 -15.480 -29.270 1.00 52.22 94 LYS A CA 1
ATOM 767 C C . LYS A 1 94 ? 14.862 -14.727 -28.264 1.00 52.22 94 LYS A C 1
ATOM 769 O O . LYS A 1 94 ? 14.700 -13.515 -28.367 1.00 52.22 94 LYS A O 1
ATOM 774 N N . ARG A 1 95 ? 14.266 -15.492 -27.348 1.00 47.06 95 ARG A N 1
ATOM 775 C CA . ARG A 1 95 ? 13.540 -14.984 -26.176 1.00 47.06 95 ARG A CA 1
ATOM 776 C C . ARG A 1 95 ? 14.484 -14.423 -25.126 1.00 47.06 95 ARG A C 1
ATOM 778 O O . ARG A 1 95 ? 15.599 -14.977 -25.000 1.00 47.06 95 ARG A O 1
#